Protein AF-A0AAP8HU36-F1 (afdb_monomer)

Radius of gyration: 19.1 Å; Cα contacts (8 Å, |Δi|>4): 195; chains: 1; bounding box: 41×30×54 Å

Secondary structure (DSSP, 8-state):
-GGGGT---STTSSPPPPPPS-S--SPP---TT--EEEEE--TTEETTEES-S-BTTTTB-S---EEEE-HHHHHHTT--TT-EEEEE--STT-TT-EEEEEEEE----TTEEEEETTGGGGGS-TT-S---

Nearest PDB structures (foldseek):
  8j83-assembly1_A  TM=6.622E-01  e=2.943E-04  Methylorubrum extorquens AM1
  7vw6-assembly1_A  TM=6.330E-01  e=5.283E-04  Methylorubrum extorquens AM1
  2ki8-assembly1_A  TM=5.871E-01  e=7.804E-04  Archaeoglobus fulgidus
  5udf-assembly1_B  TM=6.746E-01  e=3.754E-01  Acinetobacter baumannii
  2yuj-as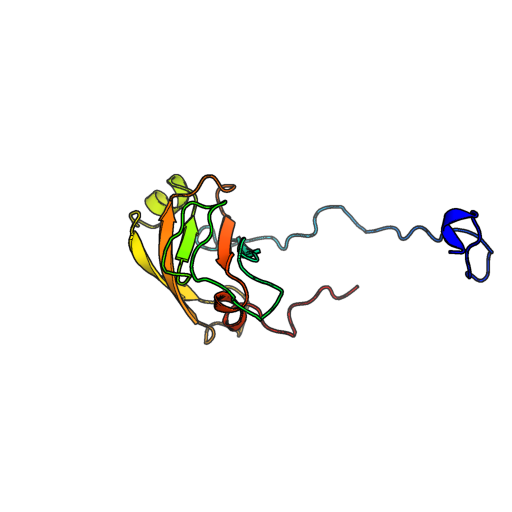sembly1_A  TM=5.771E-01  e=2.091E-01  Homo sapiens

Foldseek 3Di:
DQVVVQADPDPVRHDDDDDDPDPPPDDDDPDPLAAAEDADAAPQDDAQRHPAQDRPVFRGHPHFLEKEAAPVNCVVVVHDQQDKDKDAQPDPPRRVQIAIGGYHHDPDDHRYMYGYPPRCVSNPDPVPDDPD

Solvent-accessible surface area (backbone atoms only — not comparable to full-atom values): 8295 Å² total; per-residue (Å²): 111,53,67,85,71,74,44,36,102,42,101,82,52,47,87,83,83,82,85,67,100,65,87,82,79,70,78,85,75,88,51,90,88,62,64,48,78,45,73,40,76,52,71,39,45,58,81,87,47,71,78,50,48,39,18,81,90,76,76,38,69,83,47,66,61,43,29,37,28,14,60,66,50,31,54,75,71,74,46,53,74,70,38,78,44,80,45,61,30,89,51,89,94,38,61,86,26,58,50,74,29,27,32,34,67,35,101,50,63,76,63,34,31,36,31,34,48,66,77,50,47,67,60,57,58,88,84,76,60,81,93,120

pLDDT: mean 91.39, std 7.38, range [58.84, 98.44]

Sequence (132 aa):
IPPRRRVWPTPNGKANILLMPGLDVDAPVDDPGMLRLATVRSHDQYNTTIYDLDDRYRGVFGRRDVLFMHADDLARHGLKHGDKVDLHSGLPGQEHRHLQLTAIAYDIAPGSVGAYYPEANNLCPLDYQDKQ

InterPro domains:
  IPR006657 Molybdopterin dinucleotide-binding domain [PF01568] (35-119)
  IPR009010 Aspartate decarboxylase-like domain superfamily [SSF50692] (27-128)
  IPR037951 YdeP-like, MopB domain [cd02787] (35-132)

Structure (mmCIF, N/CA/C/O backbone):
data_AF-A0AAP8HU36-F1
#
_entry.id   AF-A0AAP8HU36-F1
#
loop_
_atom_site.group_PDB
_atom_site.id
_atom_site.type_symbol
_atom_site.label_atom_id
_atom_site.label_alt_id
_atom_site.label_comp_id
_atom_site.label_asym_id
_atom_site.label_entity_i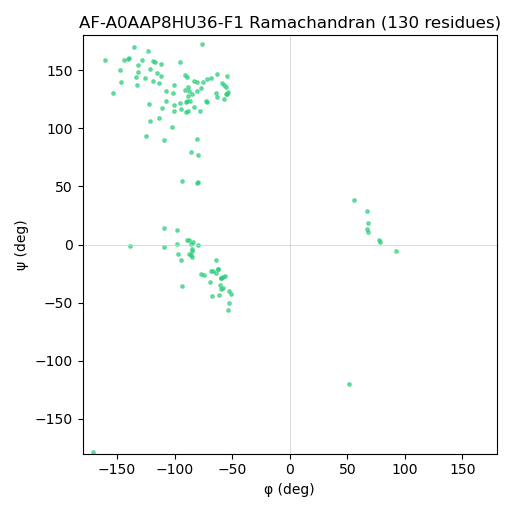d
_atom_site.label_seq_id
_atom_site.pdbx_PDB_ins_code
_atom_site.Cartn_x
_atom_site.Cartn_y
_atom_site.Cartn_z
_atom_site.occupancy
_atom_site.B_iso_or_equiv
_atom_site.auth_seq_id
_atom_site.auth_comp_id
_atom_site.auth_asym_id
_atom_site.auth_atom_id
_atom_site.pdbx_PDB_model_num
ATOM 1 N N . ILE A 1 1 ? 6.050 4.653 -33.810 1.00 67.88 1 ILE A N 1
ATOM 2 C CA . ILE A 1 1 ? 6.730 4.190 -32.578 1.00 67.88 1 ILE A CA 1
ATOM 3 C C . ILE A 1 1 ? 7.622 3.002 -32.948 1.00 67.88 1 ILE A C 1
ATOM 5 O O . ILE A 1 1 ? 7.073 2.004 -33.410 1.00 67.88 1 ILE A O 1
ATOM 9 N N . PRO A 1 2 ? 8.958 3.130 -32.859 1.00 76.00 2 PRO A N 1
ATOM 10 C CA . PRO A 1 2 ? 9.924 2.147 -33.375 1.00 76.00 2 PRO A CA 1
ATOM 11 C C . PRO A 1 2 ? 9.691 0.685 -32.935 1.00 76.00 2 PRO A C 1
ATOM 13 O O . PRO A 1 2 ? 9.665 -0.177 -33.816 1.00 76.00 2 PRO A O 1
ATOM 16 N N . PRO A 1 3 ? 9.356 0.382 -31.660 1.00 78.62 3 PRO A N 1
ATOM 17 C CA . PRO A 1 3 ? 9.086 -0.994 -31.224 1.00 78.62 3 PRO A CA 1
ATOM 18 C C . PRO A 1 3 ? 7.916 -1.661 -31.961 1.00 78.62 3 PRO A C 1
ATOM 20 O O . PRO A 1 3 ? 7.984 -2.839 -32.299 1.00 78.62 3 PRO A O 1
ATOM 23 N N . ARG A 1 4 ? 6.869 -0.899 -32.319 1.00 87.12 4 ARG A N 1
ATOM 24 C CA . ARG A 1 4 ? 5.716 -1.409 -33.090 1.00 87.12 4 ARG A CA 1
ATOM 25 C C . ARG A 1 4 ? 6.110 -1.875 -34.496 1.00 87.12 4 ARG A C 1
ATOM 27 O O . ARG A 1 4 ? 5.423 -2.704 -35.080 1.00 87.12 4 ARG A O 1
ATOM 34 N N . ARG A 1 5 ? 7.206 -1.344 -35.042 1.00 91.50 5 ARG A N 1
ATOM 35 C CA . ARG A 1 5 ? 7.776 -1.746 -36.336 1.00 91.50 5 ARG A CA 1
ATOM 36 C C . ARG A 1 5 ? 8.938 -2.732 -36.184 1.00 91.50 5 ARG A C 1
ATOM 38 O O . ARG A 1 5 ? 9.638 -2.961 -37.161 1.00 91.50 5 ARG A O 1
ATOM 45 N N . ARG A 1 6 ? 9.144 -3.306 -34.986 1.00 87.81 6 ARG A N 1
ATOM 46 C CA . ARG A 1 6 ? 10.278 -4.193 -34.667 1.00 87.81 6 ARG A CA 1
ATOM 47 C C . ARG A 1 6 ? 11.636 -3.530 -34.938 1.00 87.81 6 ARG A C 1
ATOM 49 O O . ARG A 1 6 ? 12.557 -4.163 -35.437 1.00 87.81 6 ARG A O 1
ATOM 56 N N . VAL A 1 7 ? 11.737 -2.234 -34.640 1.00 92.62 7 VAL A N 1
ATOM 57 C CA . VAL A 1 7 ? 12.989 -1.472 -34.705 1.00 92.62 7 VAL A CA 1
ATOM 58 C C . VAL A 1 7 ? 13.398 -1.124 -33.281 1.00 92.62 7 VAL A C 1
ATOM 60 O O . VAL A 1 7 ? 12.667 -0.408 -32.589 1.00 92.62 7 VAL A O 1
ATOM 63 N N . TRP A 1 8 ? 14.559 -1.622 -32.853 1.00 93.69 8 TRP A N 1
ATOM 64 C CA . TRP A 1 8 ? 15.112 -1.367 -31.524 1.00 93.69 8 TRP A CA 1
ATOM 65 C C . TRP A 1 8 ? 16.312 -0.421 -31.616 1.00 93.69 8 TRP A C 1
ATOM 67 O O . TRP A 1 8 ? 17.266 -0.737 -32.326 1.00 93.69 8 TRP A O 1
ATOM 77 N N . PRO A 1 9 ? 16.294 0.724 -30.906 1.00 91.88 9 PRO A N 1
ATOM 78 C CA . PRO A 1 9 ? 17.418 1.656 -30.847 1.00 91.88 9 PRO A CA 1
ATOM 79 C C . PRO A 1 9 ? 18.483 1.163 -29.853 1.00 91.88 9 PRO A C 1
ATOM 81 O O . PRO A 1 9 ? 18.855 1.854 -28.911 1.00 91.88 9 PRO A O 1
ATOM 84 N N . THR A 1 10 ? 18.931 -0.074 -30.032 1.00 93.44 10 THR A N 1
ATOM 85 C CA . THR A 1 10 ? 19.994 -0.719 -29.256 1.00 93.44 10 THR A CA 1
ATOM 86 C C . THR A 1 10 ? 21.211 -0.930 -30.160 1.00 93.44 10 THR A C 1
ATOM 88 O O . THR A 1 10 ? 21.045 -1.054 -31.377 1.00 93.44 10 THR A O 1
ATOM 91 N N . PRO A 1 11 ? 22.441 -1.024 -29.618 1.00 95.06 11 PRO A N 1
ATOM 92 C CA . PRO A 1 11 ? 23.641 -1.214 -30.442 1.00 95.06 11 PRO A CA 1
ATOM 93 C C . PRO A 1 11 ? 23.604 -2.447 -31.362 1.00 95.06 11 PRO A C 1
ATOM 95 O O . PRO A 1 11 ? 24.243 -2.456 -32.408 1.00 95.06 11 PRO A O 1
ATOM 98 N N . ASN A 1 12 ? 22.847 -3.485 -30.991 1.00 93.56 12 ASN A N 1
ATOM 99 C CA . ASN A 1 12 ? 22.695 -4.722 -31.762 1.00 93.56 12 ASN A CA 1
ATOM 100 C C . ASN A 1 12 ? 21.417 -4.756 -32.631 1.00 93.56 12 ASN A C 1
ATOM 102 O O . ASN A 1 12 ? 21.155 -5.769 -33.281 1.00 93.56 12 ASN A O 1
ATOM 106 N N . GLY A 1 13 ? 20.605 -3.690 -32.617 1.00 93.69 13 GLY A N 1
ATOM 107 C CA . GLY A 1 13 ? 19.352 -3.578 -33.368 1.00 93.69 13 GLY A CA 1
ATOM 108 C C . GLY A 1 13 ? 18.229 -4.523 -32.920 1.00 93.69 13 GLY A C 1
ATOM 109 O O . GLY A 1 13 ? 17.252 -4.685 -33.653 1.00 93.69 13 GLY A O 1
ATOM 110 N N . LYS A 1 14 ? 18.348 -5.169 -31.751 1.00 92.81 14 LYS A N 1
ATOM 111 C CA . LYS A 1 14 ? 17.395 -6.156 -31.211 1.00 92.81 14 LYS A CA 1
ATOM 112 C C . LYS A 1 14 ? 16.874 -5.756 -29.829 1.00 92.81 14 LYS A C 1
ATOM 114 O O . LYS A 1 14 ? 17.431 -4.890 -29.157 1.00 92.81 14 LYS A O 1
ATOM 119 N N . ALA A 1 15 ? 15.810 -6.423 -29.381 1.00 92.94 15 ALA A N 1
ATOM 120 C CA . ALA A 1 15 ? 15.406 -6.375 -27.980 1.00 92.94 15 ALA A CA 1
ATOM 121 C C . ALA A 1 15 ? 16.498 -7.008 -27.104 1.00 92.94 15 ALA A C 1
ATOM 123 O O . ALA A 1 15 ? 16.928 -8.129 -27.379 1.00 92.94 15 ALA A O 1
ATOM 124 N N . ASN A 1 16 ? 16.909 -6.314 -26.044 1.00 92.12 16 ASN A N 1
ATOM 125 C CA . ASN A 1 16 ? 17.803 -6.870 -25.034 1.00 92.12 16 ASN A CA 1
ATOM 126 C C . ASN A 1 16 ? 16.952 -7.435 -23.897 1.00 92.12 16 ASN A C 1
ATOM 128 O O . ASN A 1 16 ? 16.215 -6.692 -23.254 1.00 92.12 16 ASN A O 1
ATOM 132 N N . ILE A 1 17 ? 17.032 -8.746 -23.686 1.00 91.12 17 ILE A N 1
ATOM 133 C CA . ILE A 1 17 ? 16.342 -9.430 -22.591 1.00 91.12 17 ILE A CA 1
ATOM 134 C C . ILE A 1 17 ? 17.292 -9.443 -21.397 1.00 91.12 17 ILE A C 1
ATOM 136 O O . ILE A 1 17 ? 18.412 -9.942 -21.512 1.00 91.12 17 ILE A O 1
ATOM 140 N N . LEU A 1 18 ? 16.852 -8.879 -20.275 1.00 87.88 18 LEU A N 1
ATOM 141 C CA . LEU A 1 18 ? 17.583 -8.929 -19.014 1.00 87.88 18 LEU A CA 1
ATOM 142 C C . LEU A 1 18 ? 17.186 -10.199 -18.266 1.00 87.88 18 LEU A C 1
ATOM 144 O O . LEU A 1 18 ? 16.003 -10.522 -18.163 1.00 87.88 18 LEU A O 1
ATOM 148 N N . LEU A 1 19 ? 18.185 -10.928 -17.780 1.00 86.81 19 LEU A N 1
ATOM 149 C CA . LEU A 1 19 ? 17.967 -12.083 -16.922 1.00 86.81 19 LEU A CA 1
ATOM 150 C C . LEU A 1 19 ? 17.936 -11.600 -15.476 1.00 86.81 19 LEU A C 1
ATOM 152 O O . LEU A 1 19 ? 18.899 -10.995 -15.012 1.00 86.81 19 LEU A O 1
ATOM 156 N N . MET A 1 20 ? 16.842 -11.893 -14.784 1.00 83.44 20 MET A N 1
ATOM 157 C CA . MET A 1 20 ? 16.743 -11.714 -13.340 1.00 83.44 20 MET A CA 1
ATOM 158 C C . MET A 1 20 ? 17.185 -13.010 -12.646 1.00 83.44 20 MET A C 1
ATOM 160 O O . MET A 1 20 ? 16.927 -14.094 -13.179 1.00 83.44 20 MET A O 1
ATOM 164 N N . PRO A 1 21 ? 17.832 -12.933 -11.470 1.00 80.06 21 PRO A N 1
ATOM 165 C CA . PRO A 1 21 ? 18.265 -14.115 -10.722 1.00 80.06 21 PRO A CA 1
ATOM 166 C C . PRO A 1 21 ? 17.095 -15.007 -10.272 1.00 80.06 21 PRO A C 1
ATOM 168 O O . PRO A 1 21 ? 17.293 -16.196 -10.034 1.00 80.06 21 PRO A O 1
ATOM 171 N N . GLY A 1 22 ? 15.878 -14.462 -10.196 1.00 82.25 22 GLY A N 1
ATOM 172 C CA . GLY A 1 22 ? 14.665 -15.200 -9.868 1.00 82.25 22 GLY A CA 1
ATOM 173 C C . GLY A 1 22 ? 13.402 -14.367 -10.076 1.00 82.25 22 GLY A C 1
ATOM 174 O O . GLY A 1 22 ? 13.465 -13.220 -10.516 1.00 82.25 22 GLY A O 1
ATOM 175 N N . LEU A 1 23 ? 12.257 -14.979 -9.767 1.00 78.88 23 LEU A N 1
ATOM 176 C CA . LEU A 1 23 ? 10.946 -14.316 -9.729 1.00 78.88 23 LEU A CA 1
ATOM 177 C C . LEU A 1 23 ? 10.546 -13.883 -8.311 1.00 78.88 23 LEU A C 1
ATOM 179 O O . LEU A 1 23 ? 9.535 -13.206 -8.154 1.00 78.88 23 LEU A O 1
ATOM 183 N N . ASP A 1 24 ? 11.313 -14.299 -7.300 1.00 75.62 24 ASP A N 1
ATOM 184 C CA . ASP A 1 24 ? 11.071 -13.942 -5.906 1.00 75.62 24 ASP A CA 1
ATOM 185 C C . ASP A 1 24 ? 11.618 -12.535 -5.657 1.00 75.62 24 ASP A C 1
ATOM 187 O O . ASP A 1 24 ? 12.814 -12.333 -5.442 1.00 75.62 24 ASP A O 1
ATOM 191 N N . VAL A 1 25 ? 10.741 -11.553 -5.849 1.00 72.50 25 VAL A N 1
ATOM 192 C CA . VAL A 1 25 ? 11.048 -10.123 -5.716 1.00 72.50 25 VAL A CA 1
ATOM 193 C C . VAL A 1 25 ? 10.715 -9.593 -4.325 1.00 72.50 25 VAL A C 1
ATOM 195 O O . VAL A 1 25 ? 11.146 -8.498 -3.967 1.00 72.50 25 VAL A O 1
ATOM 198 N N . ASP A 1 26 ? 9.964 -10.362 -3.536 1.00 74.88 26 ASP A N 1
ATOM 199 C CA . ASP A 1 26 ? 9.577 -9.961 -2.195 1.00 74.88 26 ASP A CA 1
ATOM 200 C C . ASP A 1 26 ? 10.684 -10.326 -1.211 1.00 74.88 26 ASP A C 1
ATOM 202 O O . ASP A 1 26 ? 11.136 -11.469 -1.134 1.00 74.88 26 ASP A O 1
ATOM 206 N N . ALA A 1 27 ? 11.092 -9.356 -0.393 1.00 74.81 27 ALA A N 1
ATOM 207 C CA . ALA A 1 27 ? 11.961 -9.660 0.730 1.00 74.81 27 ALA A CA 1
ATOM 208 C C . ALA A 1 27 ? 11.271 -10.691 1.653 1.00 74.81 27 ALA A C 1
ATOM 210 O O . ALA A 1 27 ? 10.058 -10.576 1.908 1.00 74.81 27 ALA A O 1
ATOM 211 N N . PRO A 1 28 ? 12.019 -11.685 2.170 1.00 73.06 28 PRO A N 1
ATOM 212 C CA . PRO A 1 28 ? 11.520 -12.558 3.216 1.00 73.06 28 PRO A CA 1
ATOM 213 C C . PRO A 1 28 ? 11.055 -11.719 4.403 1.00 73.06 28 PRO A C 1
ATOM 215 O O . PRO A 1 28 ? 11.720 -10.767 4.813 1.00 73.06 28 PRO A O 1
ATOM 218 N N . VAL A 1 29 ? 9.889 -12.070 4.930 1.00 74.50 29 VAL A N 1
ATOM 219 C CA . VAL A 1 29 ? 9.344 -11.473 6.143 1.00 74.50 29 VAL A CA 1
ATOM 220 C C . VAL A 1 29 ? 9.580 -12.478 7.263 1.00 74.50 29 VAL A C 1
ATOM 222 O O . VAL A 1 29 ? 8.879 -13.483 7.341 1.00 74.50 29 VAL A O 1
ATOM 225 N N . ASP A 1 30 ? 10.604 -12.234 8.081 1.00 76.88 30 ASP A N 1
ATOM 226 C CA . ASP A 1 30 ? 10.980 -13.144 9.174 1.00 76.88 30 ASP A CA 1
ATOM 227 C C . ASP A 1 30 ? 10.049 -13.013 10.391 1.00 76.88 30 ASP A C 1
ATOM 229 O O . ASP A 1 30 ? 9.896 -13.958 11.167 1.00 76.88 30 ASP A O 1
ATOM 233 N N . ASP A 1 31 ? 9.415 -11.849 10.560 1.00 84.94 31 ASP A N 1
ATOM 234 C CA . ASP A 1 31 ? 8.474 -11.585 11.648 1.00 84.94 31 ASP A CA 1
ATOM 235 C C . ASP A 1 31 ? 7.039 -11.956 11.227 1.00 84.94 31 ASP A C 1
ATOM 237 O O . ASP A 1 31 ? 6.469 -11.289 10.360 1.00 84.94 31 ASP A O 1
ATOM 241 N N . PRO A 1 32 ? 6.404 -12.970 11.848 1.00 79.88 32 PRO A N 1
ATOM 242 C CA . PRO A 1 32 ? 5.031 -13.361 11.529 1.00 79.88 32 PRO A CA 1
ATOM 243 C C . PRO A 1 32 ? 3.984 -12.281 11.852 1.00 79.88 32 PRO A C 1
ATOM 245 O O . PRO A 1 32 ? 2.840 -12.408 11.419 1.00 79.88 32 PRO A O 1
ATOM 248 N N . GLY A 1 33 ? 4.341 -11.246 12.619 1.00 85.75 33 GLY A N 1
ATOM 249 C CA . GLY A 1 33 ? 3.501 -10.078 12.875 1.00 85.75 33 GLY A CA 1
ATOM 250 C C . GLY A 1 33 ? 3.614 -8.978 11.816 1.00 85.75 33 GLY A C 1
ATOM 251 O O . GLY A 1 33 ? 2.832 -8.027 11.853 1.00 85.75 33 GLY A O 1
ATOM 252 N N . MET A 1 34 ? 4.561 -9.075 10.880 1.00 91.31 34 MET A N 1
ATOM 253 C CA . MET A 1 34 ? 4.751 -8.074 9.836 1.00 91.31 34 MET A CA 1
ATOM 254 C C . MET A 1 34 ? 3.888 -8.387 8.607 1.00 91.31 34 MET A C 1
ATOM 256 O O . MET A 1 34 ? 3.812 -9.519 8.132 1.00 91.31 34 MET A O 1
ATOM 260 N N . LEU A 1 35 ? 3.244 -7.348 8.074 1.00 93.69 35 LEU A N 1
ATOM 261 C CA . LEU A 1 35 ? 2.328 -7.436 6.938 1.00 93.69 35 LEU A CA 1
ATOM 262 C C . LEU A 1 35 ? 2.889 -6.669 5.737 1.00 93.69 35 LEU A C 1
ATOM 264 O O . LEU A 1 35 ? 3.542 -5.634 5.893 1.00 93.69 35 LEU A O 1
ATOM 268 N N . ARG A 1 36 ? 2.605 -7.146 4.521 1.00 92.81 36 ARG A N 1
ATOM 269 C CA . ARG A 1 36 ? 3.013 -6.471 3.280 1.00 92.81 36 ARG A CA 1
ATOM 270 C C . ARG A 1 36 ? 2.028 -5.367 2.913 1.00 92.81 36 ARG A C 1
ATOM 272 O O . ARG A 1 36 ? 0.861 -5.641 2.650 1.00 92.81 36 ARG A O 1
ATOM 279 N N . LEU A 1 37 ? 2.499 -4.123 2.863 1.00 94.81 37 LEU A N 1
ATOM 280 C CA . LEU A 1 37 ? 1.683 -2.971 2.484 1.00 94.81 37 LEU A CA 1
ATOM 281 C C . LEU A 1 37 ? 1.672 -2.768 0.965 1.00 94.81 37 LEU A C 1
ATOM 283 O O . LEU A 1 37 ? 2.713 -2.534 0.356 1.00 94.81 37 LEU A O 1
ATOM 287 N N . ALA A 1 38 ? 0.479 -2.748 0.377 1.00 95.25 38 ALA A N 1
ATOM 288 C CA . ALA A 1 38 ? 0.235 -2.226 -0.960 1.00 95.25 38 ALA A CA 1
ATOM 289 C C . ALA A 1 38 ? -0.509 -0.887 -0.871 1.00 95.25 38 ALA A C 1
ATOM 291 O O . ALA A 1 38 ? -1.526 -0.768 -0.183 1.00 95.25 38 ALA A O 1
ATOM 292 N N . THR A 1 39 ? -0.039 0.123 -1.603 1.00 95.75 39 THR A N 1
ATOM 293 C CA . THR A 1 39 ? -0.752 1.399 -1.719 1.00 95.75 39 THR A CA 1
ATOM 294 C C . THR A 1 39 ? -1.514 1.467 -3.035 1.00 95.75 39 THR A C 1
ATOM 296 O O . THR A 1 39 ? -1.030 1.054 -4.090 1.00 95.75 39 THR A O 1
ATOM 299 N N . VAL A 1 40 ? -2.752 1.956 -2.979 1.00 95.56 40 VAL A N 1
ATOM 300 C CA . VAL A 1 40 ? -3.655 1.989 -4.137 1.00 95.56 40 VAL A CA 1
ATOM 301 C C . VAL A 1 40 ? -4.292 3.357 -4.307 1.00 95.56 40 VAL A C 1
ATOM 303 O O . VAL A 1 40 ? -4.469 4.107 -3.353 1.00 95.56 40 VAL A O 1
ATOM 306 N N . ARG A 1 41 ? -4.677 3.681 -5.540 1.00 94.94 41 ARG A N 1
ATOM 307 C CA . ARG A 1 41 ? -5.519 4.847 -5.827 1.00 94.94 41 ARG A CA 1
ATOM 308 C C . ARG A 1 41 ? -6.993 4.441 -5.753 1.00 94.94 41 ARG A C 1
ATOM 310 O O . ARG A 1 41 ? -7.342 3.316 -6.133 1.00 94.94 41 ARG A O 1
ATOM 317 N N . SER A 1 42 ? -7.836 5.343 -5.264 1.00 93.44 42 SER A N 1
ATOM 318 C CA . SER A 1 42 ? -9.289 5.163 -5.279 1.00 93.44 42 SER A CA 1
ATOM 319 C C . SER A 1 42 ? -9.870 5.401 -6.673 1.00 93.44 42 SER A C 1
ATOM 321 O O . SER A 1 42 ? -9.183 5.887 -7.572 1.00 93.44 42 SER A O 1
ATOM 323 N N . HIS A 1 43 ? -11.163 5.106 -6.822 1.00 91.75 43 HIS A N 1
ATOM 324 C CA . HIS A 1 43 ? -11.957 5.467 -7.995 1.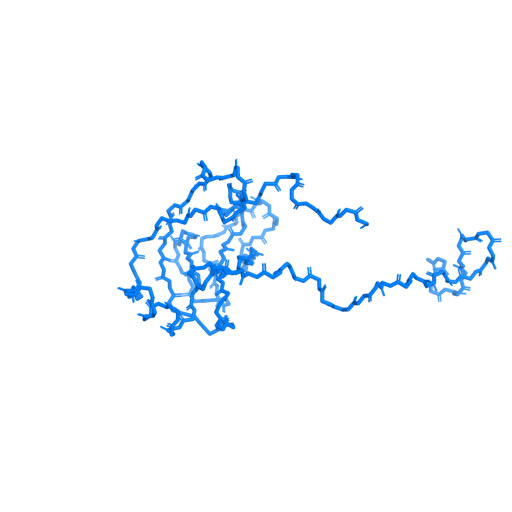00 91.75 43 HIS A CA 1
ATOM 325 C C . HIS A 1 43 ? -11.898 6.975 -8.325 1.00 91.75 43 HIS A C 1
ATOM 327 O O . HIS A 1 43 ? -11.468 7.333 -9.419 1.00 91.75 43 HIS A O 1
ATOM 333 N N . ASP A 1 44 ? -12.256 7.854 -7.378 1.00 89.94 44 ASP A N 1
ATOM 334 C CA . ASP A 1 44 ? -12.363 9.308 -7.616 1.00 89.94 44 ASP A CA 1
ATOM 335 C C . ASP A 1 44 ? -11.078 10.072 -7.275 1.00 89.94 44 ASP A C 1
ATOM 337 O O . ASP A 1 44 ? -11.038 11.030 -6.497 1.00 89.94 44 ASP A O 1
ATOM 341 N N . GLN A 1 45 ? -9.982 9.622 -7.876 1.00 92.88 45 GLN A N 1
ATOM 342 C CA . GLN A 1 45 ? -8.655 10.178 -7.658 1.00 92.88 45 GLN A CA 1
ATOM 343 C C . GLN A 1 45 ? -7.816 10.106 -8.932 1.00 92.88 45 GLN A C 1
ATOM 345 O O . GLN A 1 45 ? -7.768 9.085 -9.618 1.00 92.88 45 GLN A O 1
ATOM 350 N N . TYR A 1 46 ? -7.051 11.164 -9.194 1.00 91.94 46 TYR A N 1
ATOM 351 C CA . TYR A 1 46 ? -5.978 11.144 -10.179 1.00 91.94 46 TYR A CA 1
ATOM 352 C C . TYR A 1 46 ? -4.649 11.501 -9.519 1.00 91.94 46 TYR A C 1
ATOM 354 O O . TYR A 1 46 ? -4.379 12.655 -9.192 1.00 91.94 46 TYR A O 1
ATOM 362 N N . ASN A 1 47 ? -3.793 10.493 -9.339 1.00 90.81 47 ASN A N 1
ATOM 363 C CA . ASN A 1 47 ? -2.515 10.628 -8.632 1.00 90.81 47 ASN A CA 1
ATOM 364 C C . ASN A 1 47 ? -2.714 11.282 -7.258 1.00 90.81 47 ASN A C 1
ATOM 366 O O . ASN A 1 47 ? -3.416 10.715 -6.438 1.00 90.81 47 ASN A O 1
ATOM 370 N N . THR A 1 48 ? -2.109 12.430 -6.967 1.00 91.50 48 THR A N 1
ATOM 371 C CA . THR A 1 48 ? -2.261 13.112 -5.670 1.00 91.50 48 THR A CA 1
ATOM 372 C C . THR A 1 48 ? -3.501 14.001 -5.587 1.00 91.50 48 THR A C 1
ATOM 374 O O . THR A 1 48 ? -3.784 14.545 -4.523 1.00 91.50 48 THR A O 1
ATOM 377 N N . THR A 1 49 ? -4.245 14.168 -6.682 1.00 93.25 49 THR A N 1
ATOM 378 C CA . THR A 1 49 ? -5.480 14.953 -6.702 1.00 93.25 49 THR A CA 1
ATOM 379 C C . THR A 1 49 ? -6.663 14.064 -6.338 1.00 93.25 49 THR A C 1
ATOM 381 O O . THR A 1 49 ? -6.997 13.131 -7.070 1.00 93.25 49 THR A O 1
ATOM 384 N N . ILE A 1 50 ? -7.288 14.368 -5.204 1.00 93.25 50 ILE A N 1
ATOM 385 C CA . ILE A 1 50 ? -8.482 13.691 -4.695 1.00 93.25 50 ILE A CA 1
ATOM 386 C C . ILE A 1 50 ? -9.699 14.509 -5.135 1.00 93.25 50 ILE A C 1
ATOM 388 O O . ILE A 1 50 ? -9.770 15.700 -4.828 1.00 93.25 50 ILE A O 1
ATOM 392 N N . TYR A 1 51 ? -10.621 13.891 -5.877 1.00 93.19 51 TYR A N 1
ATOM 393 C CA . TYR A 1 51 ? -11.860 14.541 -6.321 1.00 93.19 51 TYR A CA 1
ATOM 394 C C . TYR A 1 51 ? -13.016 14.271 -5.362 1.00 93.19 51 TYR A C 1
ATOM 396 O O . TYR A 1 51 ? -13.822 15.165 -5.125 1.00 93.19 51 TYR A O 1
ATOM 404 N N . ASP A 1 52 ? -13.055 13.067 -4.792 1.00 94.00 52 ASP A N 1
ATOM 405 C CA . ASP A 1 52 ? -14.026 12.661 -3.782 1.00 94.00 52 ASP A CA 1
ATOM 406 C C . ASP A 1 52 ? -13.364 11.736 -2.745 1.00 94.00 52 ASP A C 1
ATOM 408 O O . ASP A 1 52 ? -12.308 11.137 -2.982 1.00 94.00 52 ASP A O 1
ATOM 412 N N . LEU A 1 53 ? -13.972 11.640 -1.567 1.00 94.62 53 LEU A N 1
ATOM 413 C CA . LEU A 1 53 ? -13.566 10.723 -0.505 1.00 94.62 53 LEU A CA 1
ATOM 414 C C . LEU A 1 53 ? -14.174 9.327 -0.675 1.00 94.62 53 LEU A C 1
ATOM 416 O O . LEU A 1 53 ? -13.845 8.427 0.096 1.00 94.62 53 LEU A O 1
ATOM 420 N N . ASP A 1 54 ? -15.030 9.145 -1.673 1.00 94.69 54 ASP A N 1
ATOM 421 C CA . ASP A 1 54 ? -15.650 7.870 -1.990 1.00 94.69 54 ASP A CA 1
ATOM 422 C C . ASP A 1 54 ? -14.736 6.984 -2.860 1.00 94.69 54 ASP A C 1
ATOM 424 O O . ASP A 1 54 ? -14.066 7.414 -3.801 1.00 94.69 54 ASP A O 1
ATOM 428 N N . ASP A 1 55 ? -14.744 5.686 -2.568 1.00 94.31 55 ASP A N 1
ATOM 429 C CA . ASP A 1 55 ? -14.251 4.634 -3.446 1.00 94.31 55 ASP A CA 1
ATOM 430 C C . ASP A 1 55 ? -15.353 3.599 -3.659 1.00 94.31 55 ASP A C 1
ATOM 432 O O . ASP A 1 55 ? -15.508 2.617 -2.919 1.00 94.31 55 ASP A O 1
ATOM 436 N N . 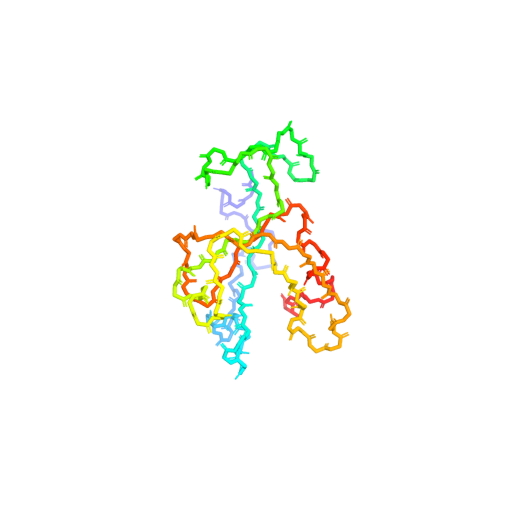ARG A 1 56 ? -16.100 3.803 -4.742 1.00 93.12 56 ARG A N 1
ATOM 437 C CA . ARG A 1 56 ? -17.184 2.914 -5.156 1.00 93.12 56 ARG A CA 1
ATOM 438 C C . ARG A 1 56 ? -16.723 1.481 -5.426 1.00 93.12 56 ARG A C 1
ATOM 440 O O . ARG A 1 56 ? -17.517 0.561 -5.256 1.00 93.12 56 ARG A O 1
ATOM 447 N N . TYR A 1 57 ? -15.476 1.270 -5.847 1.00 91.50 57 TYR A N 1
ATOM 448 C CA . TYR A 1 57 ? -14.971 -0.076 -6.130 1.00 91.50 57 TYR A CA 1
ATOM 449 C C . TYR A 1 57 ? -14.698 -0.874 -4.861 1.00 91.50 57 TYR A C 1
ATOM 451 O O . TYR A 1 57 ? -14.760 -2.102 -4.883 1.00 91.50 57 TYR A O 1
ATOM 459 N N . ARG A 1 58 ? -14.411 -0.186 -3.754 1.00 93.44 58 ARG A N 1
ATOM 460 C CA . ARG A 1 58 ? -14.079 -0.814 -2.470 1.00 93.44 58 ARG A CA 1
ATOM 461 C C . ARG A 1 58 ? -15.170 -0.659 -1.417 1.00 93.44 58 ARG A C 1
ATOM 463 O O . ARG A 1 58 ? -15.027 -1.200 -0.328 1.00 93.44 58 ARG A O 1
ATOM 470 N N . GLY A 1 59 ? -16.258 0.040 -1.745 1.00 93.44 59 GLY A N 1
ATOM 471 C CA . GLY A 1 59 ? -17.370 0.276 -0.827 1.00 93.44 59 GLY A CA 1
ATOM 472 C C . GLY A 1 59 ? -16.990 1.179 0.348 1.00 93.44 59 GLY A C 1
ATOM 473 O O . GLY A 1 59 ? -17.550 1.035 1.432 1.00 93.44 59 GLY A O 1
ATOM 474 N N . VAL A 1 60 ? -16.025 2.078 0.150 1.00 95.12 60 VAL A N 1
ATOM 475 C CA . VAL A 1 60 ? -15.609 3.061 1.156 1.00 95.12 60 VAL A CA 1
ATOM 476 C C . VAL A 1 60 ? -16.238 4.398 0.797 1.00 95.12 60 VAL A C 1
ATOM 478 O O . VAL A 1 60 ? -16.135 4.821 -0.347 1.00 95.12 60 VAL A O 1
ATOM 481 N N . PHE A 1 61 ? -16.888 5.056 1.755 1.00 95.69 61 PHE A N 1
ATOM 482 C CA . PHE A 1 61 ? -17.613 6.304 1.513 1.00 95.69 61 PHE A CA 1
ATOM 483 C C . PHE A 1 61 ? -17.274 7.350 2.575 1.00 95.69 61 PHE A C 1
ATOM 485 O O . PHE A 1 61 ? -17.194 7.032 3.765 1.00 95.69 61 PHE A O 1
ATOM 492 N N . GLY A 1 62 ? -17.065 8.591 2.141 1.00 95.62 62 GLY A N 1
ATOM 493 C CA . GLY A 1 62 ? -16.804 9.760 2.974 1.00 95.62 62 GLY A CA 1
ATOM 494 C C . GLY A 1 62 ? -15.464 9.747 3.706 1.00 95.62 62 GLY A C 1
ATOM 495 O O . GLY A 1 62 ? -15.266 10.566 4.604 1.00 95.62 62 GLY A O 1
ATOM 496 N N . ARG A 1 63 ? -14.550 8.819 3.387 1.00 95.12 63 ARG A N 1
ATOM 497 C CA . ARG A 1 63 ? -13.290 8.665 4.122 1.00 95.12 63 ARG A CA 1
ATOM 498 C C . ARG A 1 63 ? -12.213 7.916 3.352 1.00 95.12 63 ARG A C 1
ATOM 500 O O . ARG A 1 63 ? -12.491 7.117 2.467 1.00 95.12 63 ARG A O 1
ATOM 507 N N . ARG A 1 64 ? -10.965 8.122 3.769 1.00 95.88 64 ARG A N 1
ATOM 508 C CA . ARG A 1 64 ? -9.778 7.507 3.154 1.00 95.88 64 ARG A CA 1
ATOM 509 C C . ARG A 1 64 ? -8.740 7.016 4.166 1.00 95.88 64 ARG A C 1
ATOM 511 O O . ARG A 1 64 ? -7.734 6.428 3.794 1.00 95.88 64 ARG A O 1
ATOM 518 N N . ASP A 1 65 ? -8.995 7.205 5.454 1.00 96.75 65 ASP A N 1
ATOM 519 C CA . ASP A 1 65 ? -8.167 6.730 6.562 1.00 96.75 65 ASP A CA 1
ATOM 520 C C . ASP A 1 65 ? -8.443 5.245 6.864 1.00 96.75 65 ASP A C 1
ATOM 522 O O . ASP A 1 65 ? -8.775 4.870 7.988 1.00 96.75 65 ASP A O 1
ATOM 526 N N . VAL A 1 66 ? -8.357 4.390 5.845 1.00 97.50 66 VAL A N 1
ATOM 527 C CA . VAL A 1 66 ? -8.696 2.963 5.927 1.00 97.50 66 VAL A CA 1
ATOM 528 C C . VAL A 1 66 ? -7.502 2.069 5.615 1.00 97.50 66 VAL A C 1
ATOM 530 O O . VAL A 1 66 ? -6.719 2.343 4.707 1.00 97.50 66 VAL A O 1
ATOM 533 N N . LEU A 1 67 ? -7.408 0.977 6.370 1.00 98.38 67 LEU A N 1
ATOM 534 C CA . LEU A 1 67 ? -6.487 -0.128 6.159 1.00 98.38 67 LEU A CA 1
ATOM 535 C C . LEU A 1 67 ? -7.297 -1.374 5.799 1.00 98.38 67 LEU A C 1
ATOM 537 O O . LEU A 1 67 ? -7.977 -1.946 6.647 1.00 98.38 67 LEU A O 1
ATOM 541 N N . PHE A 1 68 ? -7.230 -1.799 4.546 1.00 98.31 68 PHE A N 1
ATOM 542 C CA . PHE A 1 68 ? -7.829 -3.045 4.084 1.00 98.31 68 PHE A CA 1
ATOM 543 C C . PHE A 1 68 ? -7.030 -4.226 4.626 1.00 98.31 68 PHE A C 1
ATOM 545 O O . PHE A 1 68 ? -5.832 -4.327 4.362 1.00 98.31 68 PHE A O 1
ATOM 552 N N . MET A 1 69 ? -7.688 -5.116 5.362 1.00 98.31 69 MET A N 1
ATOM 553 C CA . MET A 1 69 ? -7.072 -6.301 5.959 1.00 98.31 69 MET A CA 1
ATOM 554 C C . MET A 1 69 ? -7.934 -7.531 5.706 1.00 98.31 69 MET A C 1
ATOM 556 O O . MET A 1 69 ? -9.162 -7.452 5.772 1.00 98.31 69 MET A O 1
ATOM 560 N N . HIS A 1 70 ? -7.302 -8.683 5.490 1.00 98.12 70 HIS A N 1
ATOM 561 C CA . HIS A 1 70 ? -8.022 -9.951 5.475 1.00 98.12 70 HIS A CA 1
ATOM 562 C C . HIS A 1 70 ? -8.644 -10.233 6.855 1.00 98.12 70 HIS A C 1
ATOM 564 O O . HIS A 1 70 ? -8.072 -9.888 7.893 1.00 98.12 70 HIS A O 1
ATOM 570 N N . ALA A 1 71 ? -9.808 -10.886 6.889 1.00 97.81 71 ALA A N 1
ATOM 571 C CA . ALA A 1 71 ? -10.518 -11.173 8.140 1.00 97.81 71 ALA A CA 1
ATOM 572 C C . ALA A 1 71 ? -9.684 -12.025 9.116 1.00 97.81 71 ALA A C 1
ATOM 574 O O . ALA A 1 71 ? -9.680 -11.767 10.319 1.00 97.81 71 ALA A O 1
ATOM 575 N N . ASP A 1 72 ? -8.923 -12.990 8.598 1.00 96.94 72 ASP A N 1
ATOM 576 C CA . ASP A 1 72 ? -8.035 -13.811 9.428 1.00 96.94 72 ASP A CA 1
ATOM 577 C C . ASP A 1 72 ? -6.842 -13.022 9.976 1.00 96.94 72 ASP A C 1
ATOM 579 O O . ASP A 1 72 ? -6.388 -13.321 11.075 1.00 96.94 72 ASP A O 1
ATOM 583 N N . ASP A 1 73 ? -6.334 -12.020 9.248 1.00 97.00 73 ASP A N 1
ATOM 584 C CA . ASP A 1 73 ? -5.285 -11.138 9.774 1.00 97.00 73 ASP A CA 1
ATOM 585 C C . ASP A 1 73 ? -5.832 -10.279 10.908 1.00 97.00 73 ASP A C 1
ATOM 587 O O . ASP A 1 73 ? -5.223 -10.214 11.971 1.00 97.00 73 ASP A O 1
ATOM 591 N N . LEU A 1 74 ? -7.028 -9.703 10.743 1.00 97.62 74 LEU A N 1
ATOM 592 C CA . LEU A 1 74 ? -7.701 -9.000 11.838 1.00 97.62 74 LEU A CA 1
ATOM 593 C C . LEU A 1 74 ? -7.793 -9.892 13.081 1.00 97.62 74 LEU A C 1
ATOM 595 O O . LEU A 1 74 ? -7.344 -9.497 14.155 1.00 97.62 74 LEU A O 1
ATOM 599 N N . ALA A 1 75 ? -8.282 -11.124 12.923 1.00 96.94 75 ALA A N 1
ATOM 600 C CA . ALA A 1 75 ? -8.393 -12.074 14.025 1.00 96.94 75 ALA A CA 1
ATOM 601 C C . ALA A 1 75 ? -7.030 -12.430 14.646 1.00 96.94 75 ALA A C 1
ATOM 603 O O . ALA A 1 75 ? -6.911 -12.437 15.872 1.00 96.94 75 ALA A O 1
ATOM 604 N N . ARG A 1 76 ? -5.994 -12.678 13.828 1.00 95.44 76 ARG A N 1
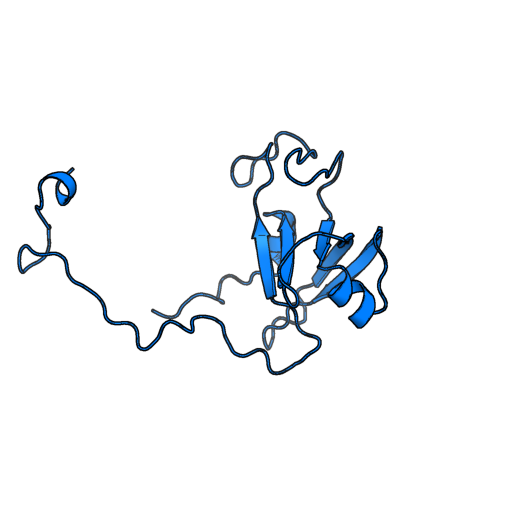ATOM 605 C CA . ARG A 1 76 ? -4.618 -12.950 14.289 1.00 95.44 76 ARG A CA 1
ATOM 606 C C . ARG A 1 76 ? -4.050 -11.811 15.130 1.00 95.44 76 ARG A C 1
ATOM 608 O O . ARG A 1 76 ? -3.364 -12.071 16.113 1.00 95.44 76 ARG A O 1
ATOM 615 N N . HIS A 1 77 ? -4.368 -10.572 14.769 1.00 94.75 77 HIS A N 1
ATOM 616 C CA . HIS A 1 77 ? -3.935 -9.374 15.482 1.00 94.75 77 HIS A CA 1
ATOM 617 C C . HIS A 1 77 ? -4.900 -8.945 16.606 1.00 94.75 77 HIS A C 1
ATOM 619 O O . HIS A 1 77 ? -4.672 -7.921 17.247 1.00 94.75 77 HIS A O 1
ATOM 625 N N . GLY A 1 78 ? -5.967 -9.710 16.876 1.00 96.62 78 GLY A N 1
ATOM 626 C CA . GLY A 1 78 ? -6.965 -9.380 17.901 1.00 96.62 78 GLY A CA 1
ATOM 627 C C . GLY A 1 78 ? -7.825 -8.154 17.570 1.00 96.62 78 GLY A C 1
ATOM 628 O O . GLY A 1 78 ? -8.435 -7.573 18.467 1.00 96.62 78 GLY A O 1
ATOM 629 N N . LEU A 1 79 ? -7.868 -7.767 16.296 1.00 97.62 79 LEU A N 1
ATOM 630 C CA . LEU A 1 79 ? -8.572 -6.606 15.770 1.00 97.62 79 LEU A CA 1
ATOM 631 C C . LEU A 1 79 ? -9.956 -6.984 15.245 1.00 97.62 79 LEU A C 1
ATOM 633 O O . LEU A 1 79 ? -10.228 -8.116 14.836 1.00 97.62 79 LEU A O 1
ATOM 637 N N . LYS A 1 80 ? -10.834 -5.989 15.198 1.00 98.00 80 LYS A N 1
ATOM 638 C CA . LYS A 1 80 ? -12.152 -6.061 14.578 1.00 98.00 80 LYS A CA 1
ATOM 639 C C . LYS A 1 80 ? -12.250 -5.054 13.442 1.00 98.00 80 LYS A C 1
ATOM 641 O O . LYS A 1 80 ? -11.541 -4.052 13.386 1.00 98.00 80 LYS A O 1
ATOM 646 N N . HIS A 1 81 ? -13.183 -5.316 12.532 1.00 97.38 81 HIS A N 1
ATOM 647 C CA . HIS A 1 81 ? -13.579 -4.324 11.543 1.00 97.38 81 HIS A CA 1
ATOM 648 C C . HIS A 1 81 ? -14.007 -3.026 12.250 1.00 97.38 81 HIS A C 1
ATOM 650 O O . HIS A 1 81 ? -14.858 -3.053 13.138 1.00 97.38 81 HIS A O 1
ATOM 656 N N . GLY A 1 82 ? -13.448 -1.901 11.813 1.00 97.50 82 GLY A N 1
ATOM 657 C CA . GLY A 1 82 ? -13.703 -0.570 12.355 1.00 97.50 82 GLY A CA 1
ATOM 658 C C . GLY A 1 82 ? -12.731 -0.131 13.453 1.00 97.50 82 GLY A C 1
ATOM 659 O O . GLY A 1 82 ? -12.801 1.029 13.864 1.00 97.50 82 GLY A O 1
ATOM 660 N N . ASP A 1 83 ? -11.823 -0.996 13.909 1.00 98.44 83 ASP A N 1
ATOM 661 C CA . ASP A 1 83 ? -10.839 -0.620 14.924 1.00 98.44 83 ASP A CA 1
ATOM 662 C C . ASP A 1 83 ? -9.823 0.380 14.368 1.00 98.44 83 ASP A C 1
ATOM 664 O O . ASP A 1 83 ? -9.391 0.295 13.216 1.00 98.44 83 ASP A O 1
ATOM 668 N N . LYS A 1 84 ? -9.411 1.334 15.206 1.00 98.25 84 LYS A N 1
ATOM 669 C CA . LYS A 1 84 ? -8.278 2.206 14.892 1.00 98.25 84 LYS A CA 1
ATOM 670 C C . LYS A 1 84 ? -6.978 1.476 15.193 1.00 98.25 84 LYS A C 1
ATOM 672 O O . LYS A 1 84 ? -6.814 0.936 16.284 1.00 98.25 84 LYS A O 1
ATOM 677 N N . VAL A 1 85 ? -6.057 1.516 14.245 1.00 97.44 85 VAL A N 1
ATOM 678 C CA . VAL A 1 85 ? -4.748 0.872 14.329 1.00 97.44 85 VAL A CA 1
ATOM 679 C C . VAL A 1 85 ? -3.658 1.891 14.059 1.00 97.44 85 VAL A C 1
ATOM 681 O O . VAL A 1 85 ? -3.834 2.773 13.220 1.00 97.44 85 VAL A O 1
ATOM 684 N N . ASP A 1 86 ? -2.545 1.766 14.773 1.0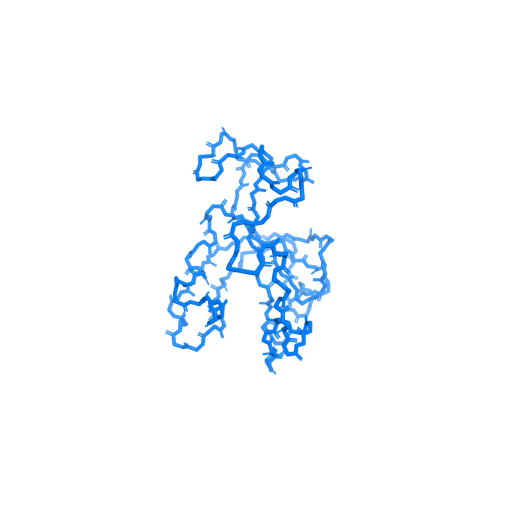0 96.50 86 ASP A N 1
ATOM 685 C CA . ASP A 1 86 ? -1.326 2.515 14.490 1.00 96.50 86 ASP A CA 1
ATOM 686 C C . ASP A 1 86 ? -0.364 1.599 13.733 1.00 96.50 86 ASP A C 1
ATOM 688 O O . ASP A 1 86 ? 0.036 0.547 14.235 1.00 96.50 86 ASP A O 1
ATOM 692 N N . LEU A 1 87 ? -0.070 1.951 12.485 1.00 95.38 87 LEU A N 1
ATOM 693 C CA . LEU A 1 87 ? 0.846 1.202 11.638 1.00 95.38 87 LEU A CA 1
ATOM 694 C C . LEU A 1 87 ? 2.244 1.756 11.811 1.00 95.38 87 LEU A C 1
ATOM 696 O O . LEU A 1 87 ? 2.426 2.955 11.658 1.00 95.38 87 LEU A O 1
ATOM 700 N N . HIS A 1 88 ? 3.226 0.884 12.004 1.00 94.12 88 HIS A N 1
ATOM 701 C CA . HIS A 1 88 ? 4.640 1.241 11.987 1.00 94.12 88 HIS A CA 1
ATOM 702 C C . HIS A 1 88 ? 5.321 0.618 10.770 1.00 94.12 88 HIS A C 1
ATOM 704 O O . HIS A 1 88 ? 4.982 -0.492 10.357 1.00 94.12 88 HIS A O 1
ATOM 710 N N . SER A 1 89 ? 6.297 1.320 10.195 1.00 92.06 89 SER A N 1
ATOM 711 C CA . SER A 1 89 ? 7.154 0.734 9.164 1.00 92.06 89 SER A CA 1
ATOM 712 C C . SER A 1 89 ? 7.952 -0.440 9.741 1.00 92.06 89 SER A C 1
ATOM 714 O O . SER A 1 89 ? 8.677 -0.269 10.717 1.00 92.06 89 SER A O 1
ATOM 716 N N . GLY A 1 90 ? 7.874 -1.606 9.093 1.00 88.75 90 GLY A N 1
ATOM 717 C CA . GLY A 1 90 ? 8.684 -2.785 9.429 1.00 88.75 90 GLY A CA 1
ATOM 718 C C . GLY A 1 90 ? 10.121 -2.741 8.891 1.00 88.75 90 GLY A C 1
ATOM 719 O O . GLY A 1 90 ? 10.888 -3.679 9.085 1.00 88.75 90 GLY A O 1
ATOM 720 N N . LEU A 1 91 ? 10.497 -1.672 8.181 1.00 88.00 91 LEU A N 1
ATOM 721 C CA . LEU A 1 91 ? 11.846 -1.512 7.641 1.00 88.00 91 LEU A CA 1
ATOM 722 C C . LEU A 1 91 ? 12.843 -1.100 8.741 1.00 88.00 91 LEU A C 1
ATOM 724 O O . LEU A 1 91 ? 12.551 -0.155 9.481 1.00 88.00 91 LEU A O 1
ATOM 728 N N . PRO A 1 92 ? 14.039 -1.722 8.808 1.00 86.19 92 PRO A N 1
ATOM 729 C CA . PRO A 1 92 ? 15.054 -1.380 9.803 1.00 86.19 92 PRO A CA 1
ATOM 730 C C . PRO A 1 92 ? 15.436 0.106 9.782 1.00 86.19 92 PRO A C 1
ATOM 732 O O . PRO A 1 92 ? 15.776 0.650 8.729 1.00 86.19 92 PRO A O 1
ATOM 735 N N . GLY A 1 93 ? 15.411 0.760 10.945 1.00 87.94 93 GLY A N 1
ATOM 736 C CA . GLY A 1 93 ? 15.759 2.178 11.099 1.00 87.94 93 GLY A CA 1
ATOM 737 C C . GLY A 1 93 ? 14.657 3.159 10.675 1.00 87.94 93 GLY A C 1
ATOM 738 O O . GLY A 1 93 ? 14.864 4.376 10.710 1.00 87.94 93 GLY A O 1
ATOM 739 N N . GLN A 1 94 ? 13.487 2.661 10.262 1.00 90.88 94 GLN A N 1
ATOM 740 C CA . GLN A 1 94 ? 12.341 3.466 9.830 1.00 90.88 94 GLN A CA 1
ATOM 741 C C . GLN A 1 94 ? 11.176 3.424 10.836 1.00 90.88 94 GLN A C 1
ATOM 743 O O . GLN A 1 94 ? 10.080 3.876 10.520 1.00 90.88 94 GLN A O 1
ATOM 748 N N . GLU A 1 95 ? 11.400 2.945 12.061 1.00 87.75 95 GLU A N 1
ATOM 749 C CA . GLU A 1 95 ? 10.374 2.693 13.089 1.00 87.75 95 GLU A CA 1
ATOM 750 C C . GLU A 1 95 ? 9.635 3.972 13.533 1.00 87.75 95 GLU A C 1
ATOM 752 O O . GLU A 1 95 ? 8.513 3.923 14.037 1.00 87.75 95 GLU A O 1
ATOM 757 N N . HIS A 1 96 ? 10.252 5.139 13.315 1.00 89.94 96 HIS A N 1
ATOM 758 C CA . HIS A 1 96 ? 9.658 6.454 13.563 1.00 89.94 96 HIS A CA 1
ATOM 759 C C . HIS A 1 96 ? 8.482 6.774 12.620 1.00 89.94 96 HIS A C 1
ATOM 761 O O . HIS A 1 96 ? 7.636 7.616 12.939 1.00 89.94 96 HIS A O 1
ATOM 767 N N . ARG A 1 97 ? 8.421 6.119 11.453 1.00 94.56 97 ARG A N 1
ATOM 768 C CA . ARG A 1 97 ? 7.333 6.264 10.486 1.00 94.56 97 ARG A CA 1
ATOM 769 C C . ARG A 1 97 ? 6.137 5.471 10.966 1.00 94.56 97 ARG A C 1
ATOM 771 O O . ARG A 1 97 ? 6.180 4.242 11.005 1.00 94.56 97 ARG A O 1
ATOM 778 N N . HIS A 1 98 ? 5.073 6.193 11.283 1.00 95.69 98 HIS A N 1
ATOM 779 C CA . HIS A 1 98 ? 3.820 5.597 11.697 1.00 95.69 98 HIS A CA 1
ATOM 780 C C . HIS A 1 98 ? 2.618 6.328 11.106 1.00 95.69 98 HIS A C 1
ATOM 782 O O . HIS A 1 98 ? 2.725 7.468 10.642 1.00 95.69 98 HIS A O 1
ATOM 788 N N . LEU A 1 99 ? 1.478 5.654 11.066 1.00 96.94 99 LEU A N 1
ATOM 789 C CA . LEU A 1 99 ? 0.243 6.195 10.523 1.00 96.94 99 LEU A CA 1
ATOM 790 C C . LEU A 1 99 ? -0.946 5.515 11.187 1.00 96.94 99 LEU A C 1
ATOM 792 O O . LEU A 1 99 ? -1.047 4.292 11.174 1.00 96.94 99 LEU A O 1
ATOM 796 N N . GLN A 1 100 ? -1.894 6.312 11.671 1.00 97.69 100 GLN A N 1
ATOM 797 C CA . GLN A 1 100 ? -3.145 5.784 12.196 1.00 97.69 100 GLN A CA 1
ATOM 798 C C . GLN A 1 100 ? -4.191 5.643 11.091 1.00 97.69 100 GLN A C 1
ATOM 800 O O . GLN A 1 100 ? -4.486 6.605 10.383 1.00 97.69 100 GLN A O 1
ATOM 805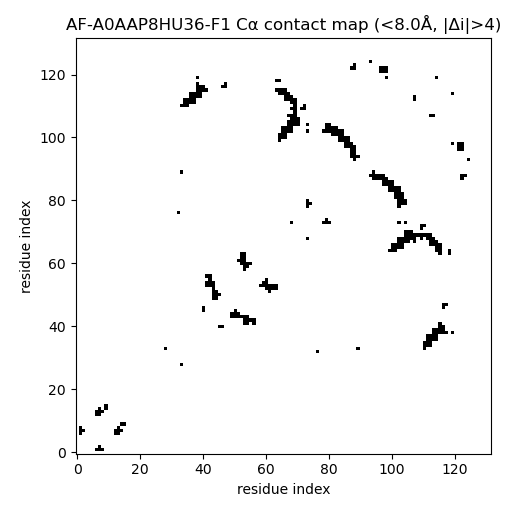 N N . LEU A 1 101 ? -4.781 4.454 10.977 1.00 98.06 101 LEU A N 1
ATOM 806 C CA . LEU A 1 101 ? -5.859 4.137 10.038 1.00 98.06 101 LEU A CA 1
ATOM 807 C C . LEU A 1 101 ? -6.963 3.344 10.742 1.00 98.06 101 LEU A C 1
ATOM 809 O O . LEU A 1 101 ? -6.818 2.894 11.875 1.00 98.06 101 LEU A O 1
ATOM 813 N N . THR A 1 102 ? -8.090 3.172 10.063 1.00 98.25 102 THR A N 1
ATOM 814 C CA . THR A 1 102 ? -9.192 2.311 10.498 1.00 98.25 102 THR A CA 1
ATOM 815 C C . THR A 1 102 ? -9.127 0.986 9.758 1.00 98.25 102 THR A C 1
ATOM 817 O O . THR A 1 102 ? -9.209 0.958 8.532 1.00 98.25 102 THR A O 1
ATOM 820 N N . ALA A 1 103 ? -8.998 -0.113 10.488 1.00 98.19 103 ALA A N 1
ATOM 821 C CA . ALA A 1 103 ? -8.913 -1.447 9.927 1.00 98.19 103 ALA A CA 1
ATOM 822 C C . ALA A 1 103 ? -10.278 -1.895 9.383 1.00 98.19 103 ALA A C 1
ATOM 824 O O . ALA A 1 103 ? -11.278 -1.918 10.098 1.00 98.19 103 ALA A O 1
ATOM 825 N N . ILE A 1 104 ? -10.335 -2.251 8.106 1.00 97.62 104 ILE A N 1
ATOM 826 C CA . ILE A 1 104 ? -11.546 -2.662 7.400 1.00 97.62 104 ILE A CA 1
ATOM 827 C C . ILE 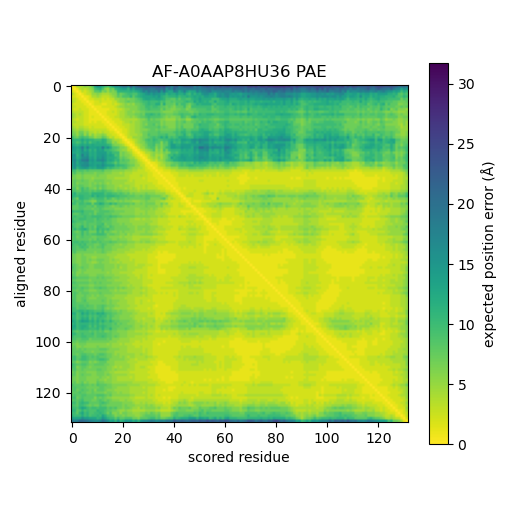A 1 104 ? -11.316 -4.056 6.832 1.00 97.62 104 ILE A C 1
ATOM 829 O O . ILE A 1 104 ? -10.410 -4.269 6.027 1.00 97.62 104 ILE A O 1
ATOM 833 N N . ALA A 1 105 ? -12.166 -5.001 7.239 1.00 97.62 105 ALA A N 1
ATOM 834 C CA . ALA A 1 105 ? -12.191 -6.336 6.651 1.00 97.62 105 ALA A CA 1
ATOM 835 C C . ALA A 1 105 ? -12.427 -6.252 5.134 1.00 97.62 105 ALA A C 1
ATOM 837 O O . ALA A 1 105 ? -13.404 -5.644 4.690 1.00 97.62 105 ALA A O 1
ATOM 838 N N . TYR A 1 106 ? -11.536 -6.859 4.358 1.00 97.50 106 TYR A N 1
ATOM 839 C CA . TYR A 1 106 ? -11.557 -6.854 2.902 1.00 97.50 106 TYR A CA 1
ATOM 840 C C . TYR A 1 106 ? -10.991 -8.167 2.359 1.00 97.50 106 TYR A C 1
ATOM 842 O O . TYR A 1 106 ? -10.125 -8.780 2.983 1.00 97.50 106 TYR A O 1
ATOM 850 N N . ASP A 1 107 ? -11.468 -8.589 1.190 1.00 96.19 107 ASP A N 1
ATOM 851 C CA . ASP A 1 107 ? -10.989 -9.798 0.517 1.00 96.19 107 ASP A CA 1
ATOM 852 C C . ASP A 1 107 ? -9.667 -9.505 -0.217 1.00 96.19 107 ASP A C 1
ATOM 854 O O . ASP A 1 107 ? -9.623 -9.238 -1.418 1.00 96.19 107 ASP A O 1
ATOM 858 N N . ILE A 1 108 ? -8.586 -9.436 0.561 1.00 96.00 108 ILE A N 1
ATOM 859 C CA . ILE A 1 108 ? -7.198 -9.306 0.103 1.00 96.00 108 ILE A CA 1
ATOM 860 C C . ILE A 1 108 ? -6.410 -10.545 0.534 1.00 96.00 108 ILE A C 1
ATOM 862 O O . ILE A 1 108 ? -6.784 -11.224 1.486 1.00 96.00 108 ILE A O 1
ATOM 866 N N . ALA A 1 109 ? -5.305 -10.842 -0.149 1.00 95.19 109 ALA A N 1
ATOM 867 C CA . ALA A 1 109 ? -4.441 -11.956 0.222 1.00 95.19 109 ALA A CA 1
ATOM 868 C C . ALA A 1 109 ? -4.006 -11.868 1.706 1.00 95.19 109 ALA A C 1
ATOM 870 O O . ALA A 1 109 ? -3.519 -10.812 2.123 1.00 95.19 109 ALA A O 1
ATOM 871 N N . PRO A 1 110 ? -4.131 -12.956 2.494 1.00 95.06 110 PRO A N 1
ATOM 872 C CA . PRO A 1 110 ? -3.636 -12.996 3.867 1.00 95.06 110 PRO A CA 1
ATOM 873 C C . PRO A 1 110 ? -2.150 -12.619 3.970 1.00 95.06 110 PRO A C 1
ATOM 875 O O . PRO A 1 110 ? -1.358 -12.941 3.083 1.00 95.06 110 PRO A O 1
ATOM 878 N N . GLY A 1 111 ? -1.762 -11.942 5.052 1.00 93.56 111 GLY A N 1
ATOM 879 C CA . GLY A 1 111 ? -0.410 -11.400 5.241 1.00 93.56 111 GLY A CA 1
ATOM 880 C C . GLY A 1 111 ? -0.144 -10.104 4.463 1.00 93.56 111 GLY A C 1
ATOM 881 O O . GLY A 1 111 ? 0.976 -9.589 4.478 1.00 93.56 111 GLY A O 1
ATOM 882 N N . SER A 1 112 ? -1.159 -9.569 3.780 1.00 94.88 112 SER A N 1
ATOM 883 C CA . SER A 1 112 ? -1.090 -8.306 3.045 1.00 94.88 112 SER A CA 1
ATOM 884 C C . SER A 1 112 ? -2.121 -7.313 3.566 1.00 94.88 112 SER A C 1
ATOM 886 O O . SER A 1 112 ? -3.202 -7.684 4.024 1.00 94.88 112 SER A O 1
ATOM 888 N N . VAL A 1 113 ? -1.798 -6.031 3.444 1.00 97.19 113 VAL A N 1
ATOM 889 C CA . VAL A 1 113 ? -2.693 -4.924 3.769 1.00 97.19 113 VAL A CA 1
ATOM 890 C C . VAL A 1 113 ? -2.712 -3.899 2.649 1.00 97.19 113 VAL A C 1
ATOM 892 O O . VAL A 1 113 ? -1.720 -3.691 1.950 1.00 97.19 113 VAL A O 1
ATOM 895 N N . GLY A 1 114 ? -3.858 -3.252 2.471 1.00 97.56 114 GLY A N 1
ATOM 896 C CA . GLY A 1 114 ? -4.039 -2.183 1.496 1.00 97.56 114 GLY A CA 1
ATOM 897 C C . GLY A 1 114 ? -4.301 -0.850 2.181 1.00 97.56 114 GLY A C 1
ATOM 898 O O . GLY A 1 114 ? -5.096 -0.790 3.111 1.00 97.56 114 GLY A O 1
ATOM 899 N N . ALA A 1 115 ? -3.712 0.233 1.692 1.00 97.94 115 ALA A N 1
ATOM 900 C CA . ALA A 1 115 ? -4.075 1.585 2.113 1.00 97.94 115 ALA A CA 1
ATOM 901 C C . ALA A 1 115 ? -4.098 2.530 0.912 1.00 97.94 115 ALA A C 1
ATOM 903 O O . ALA A 1 115 ? -3.517 2.242 -0.140 1.00 97.94 115 ALA A O 1
ATOM 904 N N . TYR A 1 116 ? -4.776 3.665 1.043 1.00 97.00 116 TYR A N 1
ATOM 905 C CA . TYR A 1 116 ? -4.808 4.626 -0.048 1.00 97.00 116 TYR A CA 1
ATOM 906 C C . TYR A 1 116 ? -3.490 5.397 -0.176 1.00 97.00 116 TYR A C 1
ATOM 908 O O . TYR A 1 116 ? -2.844 5.782 0.798 1.00 97.00 116 TYR A O 1
ATOM 916 N N . TYR A 1 117 ? -3.083 5.607 -1.422 1.00 95.81 117 TYR A N 1
ATOM 917 C CA . TYR A 1 117 ? -2.154 6.656 -1.805 1.00 95.81 117 TYR A CA 1
ATOM 918 C C . TYR A 1 117 ? -2.936 7.976 -1.910 1.00 95.81 117 TYR A C 1
ATOM 920 O O . TYR A 1 117 ? -4.019 7.959 -2.500 1.00 95.81 117 TYR A O 1
ATOM 928 N N . PRO A 1 118 ? -2.396 9.127 -1.468 1.00 94.50 118 PRO A N 1
ATOM 929 C CA . PRO A 1 118 ? -1.094 9.320 -0.828 1.00 94.50 118 PRO A CA 1
ATOM 930 C C . PRO A 1 118 ? -1.105 9.148 0.701 1.00 94.50 118 PRO A C 1
ATOM 932 O O . PRO A 1 118 ? -0.072 9.376 1.325 1.00 94.50 118 PRO A O 1
ATOM 935 N N . GLU A 1 119 ? -2.232 8.777 1.312 1.00 95.31 119 GLU A N 1
ATOM 936 C CA . GLU A 1 119 ? -2.397 8.702 2.771 1.00 95.31 119 GLU A CA 1
ATOM 937 C C . GLU A 1 119 ? -1.308 7.847 3.442 1.00 95.31 119 GLU A C 1
ATOM 939 O O . GLU A 1 119 ? -0.758 8.234 4.471 1.00 95.31 119 GLU A O 1
ATOM 944 N N . ALA A 1 120 ? -0.928 6.732 2.814 1.00 96.38 120 ALA A N 1
ATOM 945 C CA . ALA A 1 120 ? 0.094 5.814 3.309 1.00 96.38 120 ALA A CA 1
ATOM 946 C C . ALA A 1 120 ? 1.549 6.190 2.966 1.00 96.38 120 ALA A C 1
ATOM 948 O O . ALA A 1 120 ? 2.465 5.467 3.356 1.00 96.38 120 ALA A O 1
ATOM 949 N N . ASN A 1 121 ? 1.807 7.321 2.293 1.00 94.62 121 ASN A N 1
ATOM 950 C CA . ASN A 1 121 ? 3.166 7.702 1.877 1.00 94.62 121 ASN A CA 1
ATOM 951 C C . ASN A 1 121 ? 4.149 7.815 3.047 1.00 94.62 121 ASN A C 1
ATOM 953 O O . ASN A 1 121 ? 5.341 7.591 2.852 1.00 94.62 121 ASN A O 1
ATOM 957 N N . ASN A 1 122 ? 3.679 8.141 4.259 1.00 94.25 122 ASN A N 1
ATOM 958 C CA . ASN A 1 122 ? 4.565 8.227 5.421 1.00 94.25 122 ASN A CA 1
ATOM 959 C C . ASN A 1 122 ? 5.284 6.898 5.714 1.00 94.25 122 ASN A C 1
ATOM 961 O O . ASN A 1 122 ? 6.403 6.927 6.220 1.00 94.25 122 ASN A O 1
ATOM 965 N N . LEU A 1 123 ? 4.666 5.762 5.362 1.00 94.25 123 LEU A N 1
ATOM 966 C CA . LEU A 1 123 ? 5.187 4.406 5.563 1.00 94.25 123 LEU A CA 1
ATOM 967 C C . LEU A 1 123 ? 6.077 3.918 4.406 1.00 94.25 123 LEU A C 1
ATOM 969 O O . LEU A 1 123 ? 6.688 2.861 4.524 1.00 94.25 123 LEU A O 1
ATOM 973 N N . CYS A 1 124 ? 6.159 4.662 3.298 1.00 91.62 124 CYS A N 1
ATOM 974 C CA . CYS A 1 124 ? 6.924 4.295 2.104 1.00 91.62 124 CYS A CA 1
ATOM 975 C C . CYS A 1 124 ? 8.163 5.199 1.973 1.00 91.62 124 CYS A C 1
ATOM 977 O O . CYS A 1 124 ? 8.077 6.275 1.373 1.00 91.62 124 CYS A O 1
ATOM 979 N N . PRO A 1 125 ? 9.316 4.819 2.549 1.00 90.50 125 PRO A N 1
ATOM 980 C CA . PRO A 1 125 ? 10.509 5.649 2.486 1.00 90.50 125 PRO A CA 1
ATOM 981 C C . PRO A 1 125 ? 11.113 5.647 1.073 1.00 90.50 125 PRO A C 1
ATOM 983 O O . PRO A 1 125 ? 11.107 4.641 0.370 1.00 90.50 125 PRO A O 1
ATOM 986 N N . LEU A 1 126 ? 11.632 6.803 0.649 1.00 89.06 126 LEU A N 1
ATOM 987 C CA . LEU A 1 126 ? 12.113 7.028 -0.723 1.00 89.06 126 LEU A CA 1
ATOM 988 C C . LEU A 1 126 ? 13.382 6.236 -1.074 1.00 89.06 126 LEU A C 1
ATOM 990 O O . LEU A 1 126 ? 13.667 6.029 -2.248 1.00 89.06 126 LEU A O 1
ATOM 994 N N . ASP A 1 127 ? 14.162 5.839 -0.072 1.00 87.38 127 ASP A N 1
ATOM 995 C CA . ASP A 1 127 ? 15.379 5.039 -0.222 1.00 87.38 127 ASP A CA 1
ATOM 996 C C . ASP A 1 127 ? 15.099 3.529 -0.290 1.00 87.38 127 ASP A C 1
ATOM 998 O O . ASP A 1 127 ? 15.989 2.757 -0.657 1.00 87.38 127 ASP A O 1
ATOM 1002 N N . TYR A 1 128 ? 13.865 3.105 0.003 1.00 85.25 128 TYR A N 1
ATOM 1003 C CA . TYR A 1 128 ? 13.413 1.731 -0.1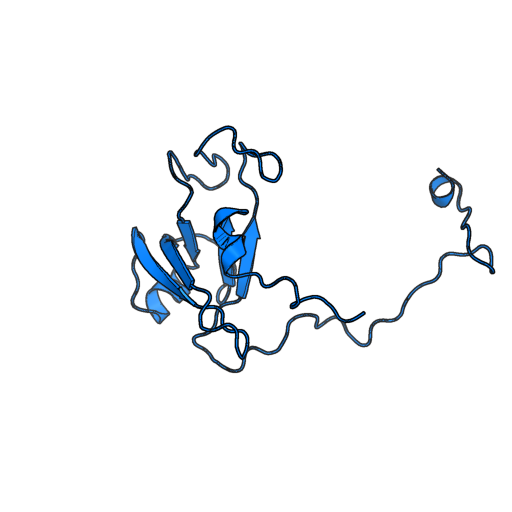73 1.00 85.25 128 TYR A CA 1
ATOM 1004 C C . TYR A 1 128 ? 12.928 1.511 -1.605 1.00 85.25 128 TYR A C 1
ATOM 1006 O O . TYR A 1 128 ? 11.739 1.533 -1.919 1.00 85.25 128 TYR A O 1
ATOM 1014 N N . GLN A 1 129 ? 13.903 1.326 -2.483 1.00 83.31 129 GLN A N 1
ATOM 1015 C CA . GLN A 1 129 ? 13.721 1.065 -3.903 1.00 83.31 129 GLN A CA 1
ATOM 1016 C C . GLN A 1 129 ? 14.517 -0.173 -4.310 1.00 83.31 129 GLN A C 1
ATOM 1018 O O . GLN A 1 129 ? 15.488 -0.550 -3.642 1.00 83.31 129 GLN A O 1
ATOM 1023 N N . ASP A 1 130 ? 14.123 -0.779 -5.428 1.00 78.00 130 ASP A N 1
ATOM 1024 C CA . ASP A 1 130 ? 14.936 -1.811 -6.061 1.00 78.00 130 ASP A CA 1
ATOM 1025 C C . ASP A 1 130 ? 16.333 -1.243 -6.369 1.00 78.00 130 ASP A C 1
ATOM 1027 O O . ASP A 1 130 ? 16.486 -0.092 -6.787 1.00 78.00 130 ASP A O 1
ATOM 1031 N N . LYS A 1 131 ? 17.368 -2.038 -6.093 1.00 73.00 131 LYS A N 1
ATOM 1032 C CA . LYS A 1 131 ? 18.765 -1.660 -6.336 1.00 73.00 131 LYS A CA 1
ATOM 1033 C C . LYS A 1 131 ? 19.203 -1.971 -7.773 1.00 73.00 131 LYS A C 1
ATOM 1035 O O . LYS A 1 131 ? 20.373 -1.731 -8.083 1.00 73.00 131 LYS A O 1
ATOM 1040 N N . GLN A 1 132 ? 18.313 -2.514 -8.611 1.00 58.84 132 GLN A N 1
ATOM 1041 C CA . GLN A 1 132 ? 18.566 -2.881 -10.008 1.00 58.84 132 GLN A CA 1
ATOM 1042 C C . GLN A 1 132 ? 17.645 -2.155 -10.990 1.00 58.84 132 GLN A C 1
ATOM 1044 O O . GLN A 1 132 ? 16.411 -2.173 -10.806 1.00 58.84 132 GLN A O 1
#

Organism: Escherichia coli (NCBI:txid562)

Mean predicted aligned error: 5.4 Å